Protein AF-A0A8B8ZLP4-F1 (afdb_monomer_lite)

Organism: Phoenix dactylifera (NCBI:txid42345)

Foldseek 3Di:
DVVVVVVVVCCCCCLPVVVVVVVVVVVPVPDDDPVVVVVVVVPDFDWDDADDDVNHGKTKGWDADPPPRDIWIWIQDPVVSDIDTPDDDDDDDDPVVVVVVVVVVVVVVQCVVCVPDVVSVVVVVVVVVVVVVVVVVVVVVVVVPPD

Secondary structure (DSSP, 8-state):
-HHHHHHHHHHHIIIIIHHHHHHHHHHTTS---HHHHHHHTTT-------EEETTEEEPEEEEE-TTT-PEEEEEEETTTTEEEEEES--PPP-HHHHHHHHHHHHHHHHHHHHSS-HHHHHHHHHHHHHHHHHHHHHHHHHHHH--

InterPro domains:
  IPR007590 Saf4/Yju2 protein [PF04502] (51-146)
  IPR007590 Saf4/Yju2 protein [PTHR12111] (51-146)

pLDDT: mean 72.69, std 17.46, range [30.84, 96.38]

Radius of gyration: 24.24 Å; chains: 1; bounding box: 51×46×61 Å

Structure (mmCIF, N/CA/C/O backbone):
data_AF-A0A8B8ZLP4-F1
#
_entry.id   AF-A0A8B8ZLP4-F1
#
loop_
_atom_site.group_PDB
_atom_site.id
_atom_site.type_symbol
_atom_site.label_atom_id
_atom_site.label_alt_id
_atom_site.label_comp_id
_atom_site.label_asym_id
_atom_site.label_entity_id
_atom_site.label_seq_id
_atom_site.pdbx_PDB_ins_code
_atom_site.Cartn_x
_atom_site.Cartn_y
_atom_site.Cartn_z
_atom_site.occupancy
_atom_site.B_iso_or_equiv
_atom_site.auth_seq_id
_atom_site.auth_comp_id
_atom_site.auth_asym_id
_atom_site.auth_atom_id
_atom_site.pdbx_PDB_model_num
ATOM 1 N N . MET A 1 1 ? 17.750 -6.360 27.220 1.00 55.88 1 MET A N 1
ATOM 2 C CA . MET A 1 1 ? 16.412 -6.981 27.047 1.00 55.88 1 MET A CA 1
ATOM 3 C C . MET A 1 1 ? 15.282 -5.961 26.880 1.00 55.88 1 MET A C 1
ATOM 5 O O . MET A 1 1 ? 14.452 -6.179 26.011 1.00 55.88 1 MET A O 1
ATOM 9 N N . MET A 1 2 ? 15.265 -4.834 27.609 1.00 57.81 2 MET A N 1
ATOM 10 C CA . MET A 1 2 ? 14.195 -3.816 27.502 1.00 57.81 2 MET A CA 1
ATOM 11 C C . MET A 1 2 ? 14.083 -3.135 26.124 1.00 57.81 2 MET A C 1
ATOM 13 O O . MET A 1 2 ? 12.978 -2.842 25.679 1.00 57.81 2 MET A O 1
ATOM 17 N N . ALA A 1 3 ? 15.198 -2.945 25.409 1.00 55.28 3 ALA A N 1
ATOM 18 C CA . ALA A 1 3 ? 15.203 -2.277 24.102 1.00 55.28 3 ALA A CA 1
ATOM 19 C C . ALA A 1 3 ? 14.379 -3.019 23.030 1.00 55.28 3 ALA A C 1
ATOM 21 O O . ALA A 1 3 ? 13.644 -2.384 22.283 1.00 55.28 3 ALA A O 1
ATOM 22 N N . ASN A 1 4 ? 14.421 -4.358 23.010 1.00 60.69 4 ASN A N 1
ATOM 23 C CA . ASN A 1 4 ? 13.684 -5.174 22.033 1.00 60.69 4 ASN A CA 1
ATOM 24 C C . ASN A 1 4 ? 12.173 -5.216 22.309 1.00 60.69 4 ASN A C 1
ATOM 26 O O . ASN A 1 4 ? 11.376 -5.405 21.393 1.00 60.69 4 ASN A O 1
ATOM 30 N N . PHE A 1 5 ? 11.765 -5.055 23.570 1.00 68.12 5 PHE A N 1
ATOM 31 C CA . PHE A 1 5 ? 10.351 -4.995 23.938 1.00 68.12 5 PHE A CA 1
ATOM 32 C C . PHE A 1 5 ? 9.744 -3.651 23.537 1.00 68.12 5 PHE A C 1
ATOM 34 O O . PHE A 1 5 ? 8.645 -3.606 22.987 1.00 68.12 5 PHE A O 1
ATOM 41 N N . VAL A 1 6 ? 10.497 -2.566 23.736 1.00 74.00 6 VAL A N 1
ATOM 42 C CA . VAL A 1 6 ? 10.086 -1.216 23.341 1.00 74.00 6 VAL A CA 1
ATOM 43 C C . VAL A 1 6 ? 10.015 -1.093 21.818 1.00 74.00 6 VAL A C 1
ATOM 45 O O . VAL A 1 6 ? 9.021 -0.586 21.311 1.00 74.00 6 VAL A O 1
ATOM 48 N N . THR A 1 7 ? 10.983 -1.627 21.065 1.00 67.00 7 THR A N 1
ATOM 49 C CA . THR A 1 7 ? 10.942 -1.578 19.591 1.00 67.00 7 THR A CA 1
ATOM 50 C C . THR A 1 7 ? 9.833 -2.442 18.992 1.00 67.00 7 THR A C 1
ATOM 52 O O . THR A 1 7 ? 9.176 -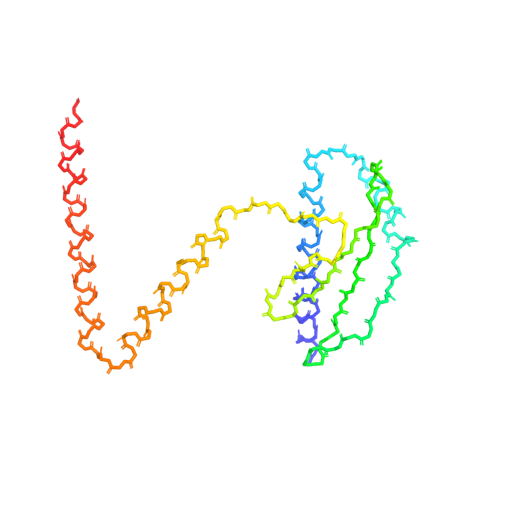1.995 18.058 1.00 67.00 7 THR A O 1
ATOM 55 N N . ARG A 1 8 ? 9.545 -3.632 19.542 1.00 61.56 8 ARG A N 1
ATOM 56 C CA . ARG A 1 8 ? 8.396 -4.453 19.100 1.00 61.56 8 ARG A CA 1
ATOM 57 C C . ARG A 1 8 ? 7.054 -3.823 19.468 1.00 61.56 8 ARG A C 1
ATOM 59 O O . ARG A 1 8 ? 6.130 -3.879 18.666 1.00 61.56 8 ARG A O 1
ATOM 66 N N . SER A 1 9 ? 6.955 -3.190 20.637 1.00 68.62 9 SER A N 1
ATOM 67 C CA . SER A 1 9 ? 5.743 -2.468 21.047 1.00 68.62 9 SER A CA 1
ATOM 68 C C . SER A 1 9 ? 5.508 -1.240 20.170 1.00 68.62 9 SER A C 1
ATOM 70 O O . SER A 1 9 ? 4.394 -1.026 19.708 1.00 68.62 9 SER A O 1
ATOM 72 N N . LEU A 1 10 ? 6.559 -0.474 19.868 1.00 68.62 10 LEU A N 1
ATOM 73 C CA . LEU A 1 10 ? 6.478 0.664 18.953 1.00 68.62 10 LEU A CA 1
ATOM 74 C C . LEU A 1 10 ? 6.176 0.223 17.519 1.00 68.62 10 LEU A C 1
ATOM 76 O O . LEU A 1 10 ? 5.379 0.877 16.868 1.00 68.62 10 LEU A O 1
ATOM 80 N N . ALA A 1 11 ? 6.725 -0.895 17.037 1.00 65.56 11 ALA A N 1
ATOM 81 C CA . ALA A 1 11 ? 6.386 -1.435 15.719 1.00 65.56 11 ALA A CA 1
ATOM 82 C C . ALA A 1 11 ? 4.936 -1.941 15.645 1.00 65.56 11 ALA A C 1
ATOM 84 O O . ALA A 1 11 ? 4.296 -1.801 14.611 1.00 65.56 11 ALA A O 1
ATOM 85 N N . LEU A 1 12 ? 4.385 -2.484 16.736 1.00 62.62 12 LEU A N 1
ATOM 86 C CA . LEU A 1 12 ? 2.974 -2.868 16.799 1.00 62.62 12 LEU A CA 1
ATOM 87 C C . LEU A 1 12 ? 2.056 -1.640 16.861 1.00 62.62 12 LEU A C 1
ATOM 89 O O . LEU A 1 12 ? 1.070 -1.573 16.138 1.00 62.62 12 LEU A O 1
ATOM 93 N N . VAL A 1 13 ? 2.387 -0.639 17.677 1.00 65.69 13 VAL A N 1
ATOM 94 C CA . VAL A 1 13 ? 1.575 0.580 17.805 1.00 65.69 13 VAL A CA 1
ATOM 95 C C . VAL A 1 13 ? 1.683 1.437 16.545 1.00 65.69 13 VAL A C 1
ATOM 97 O O . VAL A 1 13 ? 0.671 1.778 15.952 1.00 65.69 13 VAL A O 1
ATOM 100 N N . LEU A 1 14 ? 2.887 1.743 16.073 1.00 62.12 14 LEU A N 1
ATOM 101 C CA . LEU A 1 14 ? 3.077 2.548 14.866 1.00 62.12 14 LEU A CA 1
ATOM 102 C C . LEU A 1 14 ? 2.747 1.760 13.592 1.00 62.12 14 LEU A C 1
ATOM 104 O O . LEU A 1 14 ? 2.283 2.355 12.636 1.00 62.12 14 LEU A O 1
ATOM 108 N N . GLY A 1 15 ? 2.925 0.439 13.564 1.00 62.25 15 GLY A N 1
ATOM 109 C CA . GLY A 1 15 ? 2.619 -0.381 12.387 1.00 62.25 15 GLY A CA 1
ATOM 110 C C . GLY A 1 15 ? 1.150 -0.783 12.257 1.00 62.25 15 GLY A C 1
ATOM 111 O O . GLY A 1 15 ? 0.693 -0.961 11.138 1.00 62.25 15 GLY A O 1
ATOM 112 N N . TYR A 1 16 ? 0.394 -0.902 13.358 1.00 53.53 16 TYR A N 1
ATOM 113 C CA . TYR A 1 16 ? -1.026 -1.294 13.312 1.00 53.53 16 TYR A CA 1
ATOM 114 C C . TYR A 1 16 ? -1.991 -0.174 13.708 1.00 53.53 16 TYR A C 1
ATOM 116 O O . TYR A 1 16 ? -3.092 -0.118 13.162 1.00 53.53 16 TYR A O 1
ATOM 124 N N . ALA A 1 17 ? -1.603 0.742 14.605 1.00 60.66 17 ALA A N 1
ATOM 125 C CA . ALA A 1 17 ? -2.456 1.878 14.966 1.00 60.66 17 ALA A CA 1
ATOM 126 C C . ALA A 1 17 ? -2.353 3.033 13.956 1.00 60.66 17 ALA A C 1
ATOM 128 O O . ALA A 1 17 ? -3.336 3.745 13.763 1.00 60.66 17 ALA A O 1
ATOM 129 N N . TYR A 1 18 ? -1.214 3.206 13.272 1.00 55.91 18 TYR A N 1
ATOM 130 C CA . TYR A 1 18 ? -1.072 4.249 12.247 1.00 55.91 18 TYR A CA 1
ATOM 131 C C . TYR A 1 18 ? -1.914 3.973 10.987 1.00 55.91 18 TYR A C 1
ATOM 133 O O . TYR A 1 18 ? -2.619 4.883 10.562 1.00 55.91 18 TYR A O 1
ATOM 141 N N . PRO A 1 19 ? -2.002 2.737 10.454 1.00 56.56 19 PRO A N 1
ATOM 142 C CA . PRO A 1 19 ? -2.921 2.442 9.349 1.00 56.56 19 PRO A CA 1
ATOM 143 C C . PRO A 1 19 ? -4.399 2.541 9.745 1.00 56.56 19 PRO A C 1
ATOM 145 O O . PRO A 1 19 ? -5.236 2.916 8.928 1.00 56.56 19 PRO A O 1
ATOM 148 N N . ALA A 1 20 ? -4.738 2.260 11.011 1.00 54.97 20 ALA A N 1
ATOM 149 C CA . ALA A 1 20 ? -6.081 2.506 11.539 1.00 54.97 20 ALA A CA 1
ATOM 150 C C . ALA A 1 20 ? -6.401 4.014 11.602 1.00 54.97 20 ALA A C 1
ATOM 152 O O . ALA A 1 20 ? -7.531 4.417 11.322 1.00 54.97 20 ALA A O 1
ATOM 153 N N . TYR A 1 21 ? -5.402 4.852 11.904 1.00 58.34 21 TYR A N 1
ATOM 154 C CA . TYR A 1 21 ? -5.502 6.312 11.834 1.00 58.34 21 TYR A CA 1
ATOM 155 C C . TYR A 1 21 ? -5.575 6.832 10.388 1.00 58.34 21 TYR A C 1
ATOM 157 O O . TYR A 1 21 ? -6.343 7.746 10.108 1.00 58.34 21 TYR A O 1
ATOM 165 N N . GLU A 1 22 ? -4.860 6.235 9.435 1.00 53.09 22 GLU A N 1
ATOM 166 C CA . GLU A 1 22 ? -4.997 6.585 8.014 1.00 53.09 22 GLU A CA 1
ATOM 167 C C . GLU A 1 22 ? -6.356 6.161 7.443 1.00 53.09 22 GLU A C 1
ATOM 169 O O . GLU A 1 22 ? -6.987 6.939 6.728 1.00 53.09 22 GLU A O 1
ATOM 174 N N . CYS A 1 23 ? -6.882 4.998 7.841 1.00 49.59 23 CYS A N 1
ATOM 175 C CA . CYS A 1 23 ? -8.258 4.601 7.529 1.00 49.59 23 CYS A CA 1
ATOM 176 C C . CYS A 1 23 ? -9.269 5.611 8.096 1.00 49.59 23 CYS A C 1
ATOM 178 O O . CYS A 1 23 ? -10.214 5.989 7.408 1.00 49.59 23 CYS A O 1
ATOM 180 N N . PHE A 1 24 ? -9.040 6.125 9.307 1.00 51.06 24 PHE A N 1
ATOM 181 C CA . PHE A 1 24 ? -9.831 7.216 9.881 1.00 51.06 24 PHE A CA 1
ATOM 182 C C . PHE A 1 24 ? -9.703 8.521 9.070 1.00 51.06 24 PHE A C 1
ATOM 184 O O . PHE A 1 24 ? -10.706 9.167 8.775 1.00 51.06 24 PHE A O 1
ATOM 191 N N . LYS A 1 25 ? -8.497 8.863 8.608 1.00 39.88 25 LYS A N 1
ATOM 192 C CA . LYS A 1 25 ? -8.214 10.057 7.794 1.00 39.88 25 LYS A CA 1
ATOM 193 C C . LYS A 1 25 ? -8.830 10.004 6.389 1.00 39.88 25 LYS A C 1
ATOM 195 O O . LYS A 1 25 ? -9.231 11.030 5.848 1.00 39.88 25 LYS A O 1
ATOM 200 N N . THR A 1 26 ? -8.973 8.817 5.794 1.00 42.97 26 THR A N 1
ATOM 201 C CA . THR A 1 26 ? -9.723 8.653 4.529 1.00 42.97 26 THR A CA 1
ATOM 202 C C . THR A 1 26 ? -11.233 8.862 4.702 1.00 42.97 26 THR A C 1
ATOM 204 O O . THR A 1 26 ? -11.899 9.310 3.771 1.00 42.97 26 THR A O 1
ATOM 207 N N . VAL A 1 27 ? -11.767 8.634 5.910 1.00 45.84 27 VAL A N 1
ATOM 208 C CA . VAL A 1 27 ? -13.148 8.982 6.291 1.00 45.84 27 VAL A CA 1
ATOM 209 C C . VAL A 1 27 ? -13.291 10.493 6.561 1.00 45.84 27 VAL A C 1
ATOM 211 O O . VAL A 1 27 ? -14.346 11.058 6.278 1.00 45.84 27 VAL A O 1
ATOM 214 N N . GLU A 1 28 ? -12.224 11.178 6.999 1.00 42.28 28 GLU A N 1
ATOM 215 C CA . GLU A 1 28 ? -12.181 12.640 7.229 1.00 42.28 28 GLU A CA 1
ATOM 216 C C . GLU A 1 28 ? -12.264 13.508 5.955 1.00 42.28 28 GLU A C 1
ATOM 218 O O . GLU A 1 28 ? -12.468 14.720 6.065 1.00 42.28 28 GLU A O 1
ATOM 223 N N . LEU A 1 29 ? -12.179 12.938 4.741 1.00 49.25 29 LEU A N 1
ATOM 224 C CA . LEU A 1 29 ? -12.451 13.689 3.500 1.00 49.25 29 LEU A CA 1
ATOM 225 C C . LEU A 1 29 ? -13.903 14.205 3.417 1.00 49.25 29 LEU A C 1
ATOM 227 O O . LEU A 1 29 ? -14.190 15.097 2.621 1.00 49.25 29 LEU A O 1
ATOM 231 N N . ASN A 1 30 ? -14.796 13.734 4.294 1.00 49.25 30 ASN A N 1
ATOM 232 C CA . ASN A 1 30 ? -16.008 14.448 4.686 1.00 49.25 30 ASN A CA 1
ATOM 233 C C . ASN A 1 30 ? -15.947 14.737 6.192 1.00 49.25 30 ASN A C 1
ATOM 235 O O . ASN A 1 30 ? -16.008 13.820 7.001 1.00 49.25 30 ASN A O 1
ATOM 239 N N . LYS A 1 31 ? -15.826 16.014 6.566 1.00 42.00 31 LYS A N 1
ATOM 240 C CA . LYS A 1 31 ? -15.683 16.483 7.956 1.00 42.00 31 LYS A CA 1
ATOM 241 C C . LYS A 1 31 ? -16.911 16.143 8.822 1.00 42.00 31 LYS A C 1
ATOM 243 O O . LYS A 1 31 ? -18.007 16.608 8.505 1.00 42.00 31 LYS A O 1
ATOM 248 N N . PRO A 1 32 ? -16.725 15.476 9.975 1.00 37.84 32 PRO A N 1
ATOM 249 C CA . PRO A 1 32 ? -17.396 15.917 11.201 1.00 37.84 32 PRO A CA 1
ATOM 250 C C . PRO A 1 32 ? -16.399 16.144 12.357 1.00 37.84 32 PRO A C 1
ATOM 252 O O . PRO A 1 32 ? -15.298 15.603 12.372 1.00 37.84 32 PRO A O 1
ATOM 255 N N . GLU A 1 33 ? -16.771 17.002 13.307 1.00 39.72 33 GLU A N 1
ATOM 256 C CA . GLU A 1 33 ? -15.909 17.547 14.368 1.00 39.72 33 GLU A CA 1
ATOM 257 C C . GLU A 1 33 ? -15.215 16.485 15.254 1.00 39.72 33 GLU A C 1
ATOM 259 O O . GLU A 1 33 ? -15.840 15.592 15.830 1.00 39.72 33 GLU A O 1
ATOM 264 N N . ILE A 1 34 ? -13.894 16.649 15.401 1.00 49.00 34 ILE A N 1
ATOM 265 C CA . ILE A 1 34 ? -12.909 15.711 15.979 1.00 49.00 34 ILE A CA 1
ATOM 266 C C . ILE A 1 34 ? -13.128 15.429 17.483 1.00 49.00 34 ILE A C 1
ATOM 268 O O . ILE A 1 34 ? -12.682 14.401 18.000 1.00 49.00 34 ILE A O 1
ATOM 272 N N . GLU A 1 35 ? -13.850 16.291 18.203 1.00 40.84 35 GLU A N 1
ATOM 273 C CA . GLU A 1 35 ? -14.045 16.133 19.651 1.00 40.84 35 GLU A CA 1
ATOM 274 C C . GLU A 1 35 ? -15.079 15.058 20.027 1.00 40.84 35 GLU A C 1
ATOM 276 O O . GLU A 1 35 ? -14.915 14.390 21.050 1.00 40.84 35 GLU A O 1
ATOM 281 N N . GLN A 1 36 ? -16.088 14.791 19.186 1.00 34.38 36 GLN A N 1
ATOM 282 C CA . GLN A 1 36 ? -17.076 13.738 19.475 1.00 34.38 36 GLN A CA 1
ATOM 283 C C . GLN A 1 36 ? -16.559 12.323 19.167 1.00 34.38 36 GLN A C 1
ATOM 285 O O . GLN A 1 36 ? -16.961 11.358 19.820 1.00 34.38 36 GLN A O 1
ATOM 290 N N . LEU A 1 37 ? -15.602 12.186 18.243 1.00 46.16 37 LEU A N 1
ATOM 291 C CA . LEU A 1 37 ? -15.007 10.896 17.866 1.00 46.16 37 LEU A CA 1
ATOM 292 C C . LEU A 1 37 ? -14.117 10.304 18.974 1.00 46.16 37 LEU A C 1
ATOM 294 O O . LEU A 1 37 ? -14.070 9.083 19.139 1.00 46.16 37 LEU A O 1
ATOM 298 N N . ARG A 1 38 ? -13.496 11.148 19.814 1.00 42.00 38 ARG A N 1
ATOM 299 C CA . ARG A 1 38 ? -12.756 10.696 21.010 1.00 42.00 38 ARG A CA 1
ATOM 300 C C . ARG A 1 38 ? -13.668 10.086 22.078 1.00 42.00 38 ARG A C 1
ATOM 302 O O . ARG A 1 38 ? -13.244 9.156 22.755 1.00 42.00 38 ARG A O 1
ATOM 309 N N . PHE A 1 39 ? -14.913 10.553 22.195 1.00 30.84 39 PHE A N 1
ATOM 310 C CA . PHE A 1 39 ? -15.887 10.014 23.153 1.00 30.84 39 PHE A CA 1
ATOM 311 C C . PHE A 1 39 ? -16.457 8.652 22.720 1.00 30.84 39 PHE A C 1
ATOM 313 O O . PHE A 1 39 ? -16.743 7.804 23.564 1.00 30.84 39 PHE A O 1
ATOM 320 N N . TRP A 1 40 ? -16.576 8.408 21.411 1.00 46.28 40 TRP A N 1
ATOM 321 C CA . TRP A 1 40 ? -17.151 7.172 20.862 1.00 46.28 40 TRP A CA 1
ATOM 322 C C . TRP A 1 40 ? -16.154 6.004 20.819 1.00 46.28 40 TRP A C 1
ATOM 324 O O . TRP A 1 40 ? -16.543 4.865 21.078 1.00 46.28 40 TRP A O 1
ATOM 334 N N . CYS A 1 41 ? -14.859 6.276 20.609 1.00 45.16 41 CYS A N 1
ATOM 335 C CA . CYS A 1 41 ? -13.800 5.263 20.746 1.00 45.16 41 CYS A CA 1
ATOM 336 C C . CYS A 1 41 ? -13.649 4.723 22.179 1.00 45.16 41 CYS A C 1
ATOM 338 O O . CYS A 1 41 ? -13.038 3.674 22.372 1.00 45.16 41 CYS A O 1
ATOM 340 N N . GLN A 1 42 ? -14.204 5.407 23.183 1.00 34.78 42 GLN A N 1
ATOM 341 C CA . GLN A 1 42 ? -14.091 5.008 24.584 1.00 34.78 42 GLN A CA 1
ATOM 342 C C . GLN A 1 42 ? -15.178 4.010 25.027 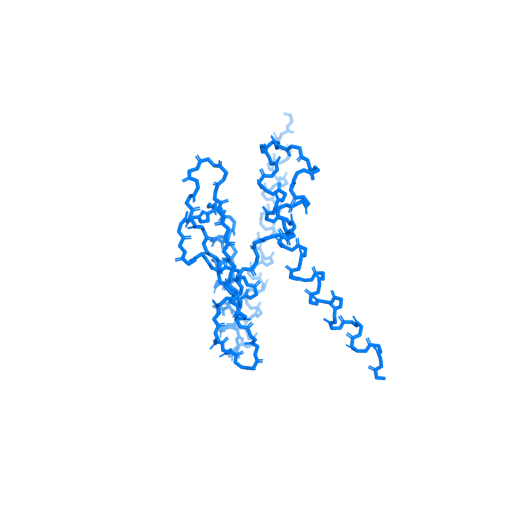1.00 34.78 42 GLN A C 1
ATOM 344 O O . GLN A 1 42 ? -15.008 3.377 26.065 1.00 34.78 42 GLN A O 1
ATOM 349 N N . TYR A 1 43 ? -16.264 3.825 24.256 1.00 41.19 43 TYR A N 1
ATOM 350 C CA . TYR A 1 43 ? -17.454 3.095 24.731 1.00 41.19 43 TYR A CA 1
ATOM 351 C C . TYR A 1 43 ? -17.996 1.962 23.853 1.00 41.19 43 TYR A C 1
ATOM 353 O O . TYR A 1 43 ? -19.034 1.394 24.189 1.00 41.19 43 TYR A O 1
ATOM 361 N N . TRP A 1 44 ? -17.323 1.555 22.776 1.00 53.78 44 TRP A N 1
ATOM 362 C CA . TRP A 1 44 ? -17.834 0.430 21.982 1.00 53.78 44 TRP A CA 1
ATOM 363 C C . TRP A 1 44 ? -16.738 -0.419 21.346 1.00 53.78 44 TRP A C 1
ATOM 365 O O . TRP A 1 44 ? -16.637 -0.521 20.128 1.00 53.78 44 TRP A O 1
ATOM 375 N N . TYR A 1 45 ? -15.931 -1.076 22.178 1.00 47.03 45 TYR A N 1
ATOM 376 C CA . TYR A 1 45 ? -15.064 -2.152 21.707 1.00 47.03 45 TYR A CA 1
ATOM 377 C C . TYR A 1 45 ? -15.512 -3.489 22.297 1.00 47.03 45 TYR A C 1
ATOM 379 O O . TYR A 1 45 ? -15.075 -3.905 23.366 1.00 47.03 45 TYR A O 1
ATOM 387 N N . VAL A 1 46 ? -16.425 -4.164 21.593 1.00 49.91 46 VAL A N 1
ATOM 388 C CA . VAL A 1 46 ? -16.709 -5.581 21.844 1.00 49.91 46 VAL A CA 1
ATOM 389 C C . VAL A 1 46 ? -15.692 -6.391 21.044 1.00 49.91 46 VAL A C 1
ATOM 391 O O . VAL A 1 46 ? -15.859 -6.621 19.849 1.00 49.91 46 VAL A O 1
ATOM 394 N N . LEU A 1 47 ? -14.613 -6.804 21.711 1.00 52.88 47 LEU A N 1
ATOM 395 C CA . LEU A 1 47 ? -13.698 -7.830 21.216 1.00 52.88 47 LEU A CA 1
ATOM 396 C C . LEU A 1 47 ? -14.375 -9.193 21.314 1.00 52.88 47 LEU A C 1
ATOM 398 O O . LEU A 1 47 ? -14.518 -9.743 22.403 1.00 52.88 47 LEU A O 1
ATOM 402 N N . ALA A 1 48 ? -14.728 -9.775 20.175 1.00 53.97 48 ALA A N 1
ATOM 403 C CA . ALA A 1 48 ? -15.045 -11.193 20.102 1.00 53.97 48 ALA A CA 1
ATOM 404 C C . ALA A 1 48 ? -14.474 -11.779 18.807 1.00 53.97 48 ALA A C 1
ATOM 406 O O . ALA A 1 48 ? -15.017 -11.522 17.735 1.00 53.97 48 ALA A O 1
ATOM 407 N N . THR A 1 49 ? -13.356 -12.516 18.909 1.00 52.53 49 THR A N 1
ATOM 408 C CA . THR A 1 49 ? -13.266 -13.964 18.601 1.00 52.53 49 THR A CA 1
ATOM 409 C C . THR A 1 49 ? -11.838 -14.514 18.750 1.00 52.53 49 THR A C 1
ATOM 411 O O . THR A 1 49 ? -10.859 -13.814 18.523 1.00 52.53 49 THR A O 1
ATOM 414 N N . CYS A 1 50 ? -11.762 -15.794 19.123 1.00 44.19 50 CYS A N 1
ATOM 415 C CA . CYS A 1 50 ? -10.596 -16.578 19.531 1.00 44.19 50 CYS A CA 1
ATOM 416 C C . CYS A 1 50 ? -9.986 -17.353 18.340 1.00 44.19 50 CYS A C 1
ATOM 418 O O . CYS A 1 50 ? -10.116 -18.573 18.265 1.00 44.19 50 CYS A O 1
ATOM 420 N N . GLN A 1 51 ? -9.386 -16.659 17.366 1.00 57.44 51 GLN A N 1
ATOM 421 C CA . GLN A 1 51 ? -8.698 -17.308 16.241 1.00 57.44 51 GLN A CA 1
ATOM 422 C C . GLN A 1 51 ? -7.219 -16.919 16.258 1.00 57.44 51 GLN A C 1
ATOM 424 O O . GLN A 1 51 ? -6.876 -15.742 16.164 1.00 57.44 51 GLN A O 1
ATOM 429 N N . THR A 1 52 ? -6.341 -17.912 16.377 1.00 62.38 52 THR A N 1
ATOM 430 C CA . THR A 1 52 ? -4.891 -17.720 16.328 1.00 62.38 52 THR A CA 1
ATOM 431 C C . THR A 1 52 ? -4.341 -18.221 15.001 1.00 62.38 52 THR A C 1
ATOM 433 O O . THR A 1 52 ? -4.674 -19.312 14.541 1.00 62.38 52 THR A O 1
ATOM 436 N N . TYR A 1 53 ? -3.474 -17.427 14.380 1.00 61.53 53 TYR A N 1
ATOM 437 C CA . TYR A 1 53 ? -2.689 -17.838 13.221 1.00 61.53 53 TYR A CA 1
ATOM 438 C C . TYR A 1 53 ? -1.209 -17.790 13.598 1.00 61.53 53 TYR A C 1
ATOM 440 O O . TYR A 1 53 ? -0.705 -16.728 13.955 1.00 61.53 53 TYR A O 1
ATOM 448 N N . LEU A 1 54 ? -0.520 -18.940 13.594 1.00 68.69 54 LEU A N 1
ATOM 449 C CA . LEU A 1 54 ? 0.894 -19.068 14.007 1.00 68.69 54 LEU A CA 1
ATOM 450 C C . LEU A 1 54 ? 1.209 -18.451 15.396 1.00 68.69 54 LEU A C 1
ATOM 452 O O . LEU A 1 54 ? 2.325 -18.007 15.649 1.00 68.69 54 LEU A O 1
ATOM 456 N N . GLY A 1 55 ? 0.225 -18.406 16.305 1.00 65.19 55 GLY A N 1
ATOM 457 C CA . GLY A 1 55 ? 0.356 -17.794 17.638 1.00 65.19 55 GLY A CA 1
ATOM 458 C C . GLY A 1 55 ? 0.067 -16.286 17.703 1.00 65.19 55 GLY A C 1
ATOM 459 O O . GLY A 1 55 ? 0.094 -15.712 18.789 1.00 65.19 55 GLY A O 1
ATOM 460 N N . ILE A 1 56 ? -0.258 -15.649 16.576 1.00 72.25 56 ILE A N 1
ATOM 461 C CA . ILE A 1 56 ? -0.724 -14.259 16.500 1.00 72.25 56 ILE A CA 1
ATOM 462 C C . ILE A 1 56 ? -2.252 -14.251 16.617 1.00 72.25 56 ILE A C 1
ATOM 464 O O . ILE A 1 56 ? -2.935 -15.035 15.956 1.00 72.25 56 ILE A O 1
ATOM 468 N N . GLN A 1 57 ? -2.787 -13.386 17.478 1.00 68.94 57 GLN A N 1
ATOM 469 C CA . GLN A 1 57 ? -4.229 -13.225 17.673 1.00 68.94 57 GLN A CA 1
ATOM 470 C C . GLN A 1 57 ? -4.838 -12.455 16.498 1.00 68.94 57 GLN A C 1
ATOM 472 O O . GLN A 1 57 ? -4.329 -11.399 16.124 1.00 68.94 57 GLN A O 1
ATOM 477 N N . ILE A 1 58 ? -5.927 -12.974 15.933 1.00 76.12 58 ILE A N 1
ATOM 478 C CA . ILE A 1 58 ? -6.712 -12.279 14.912 1.00 76.12 58 ILE A CA 1
ATOM 479 C C . ILE A 1 58 ? -7.806 -11.479 15.607 1.00 76.12 58 ILE A C 1
ATOM 481 O O . ILE A 1 58 ? -8.638 -12.029 16.329 1.00 76.12 58 ILE A O 1
ATOM 485 N N . PHE A 1 59 ? -7.833 -10.177 15.349 1.00 74.50 59 PHE A N 1
ATOM 486 C CA . PHE A 1 59 ? -8.825 -9.276 15.909 1.00 74.50 59 PHE A CA 1
ATOM 487 C C . PHE A 1 59 ? -9.952 -9.023 14.911 1.00 74.50 59 PHE A C 1
ATOM 489 O O . PHE A 1 59 ? -9.729 -8.839 13.711 1.00 74.50 59 PHE A O 1
ATOM 496 N N . ARG A 1 60 ? -11.179 -9.014 15.437 1.00 75.62 60 ARG A N 1
ATOM 497 C CA . ARG A 1 60 ? -12.395 -8.642 14.715 1.00 75.62 60 ARG A CA 1
ATOM 498 C C . ARG A 1 60 ? -12.899 -7.330 15.299 1.00 75.62 60 ARG A C 1
ATOM 500 O O . ARG A 1 60 ? -13.280 -7.291 16.467 1.00 75.62 60 ARG A O 1
ATOM 507 N N . PHE A 1 61 ? -12.866 -6.275 14.498 1.00 76.25 61 PHE A N 1
ATOM 508 C CA . PHE A 1 61 ? -13.307 -4.941 14.893 1.00 76.25 61 PHE A CA 1
ATOM 509 C C . PHE A 1 61 ? -14.733 -4.725 14.402 1.00 76.25 61 PHE A C 1
ATOM 511 O O . PHE A 1 61 ? -15.020 -5.030 13.245 1.00 76.25 61 PHE A O 1
ATOM 518 N N . TYR A 1 62 ? -15.601 -4.187 15.257 1.00 75.44 62 TYR A N 1
ATOM 519 C CA . TYR A 1 62 ? -16.979 -3.838 14.916 1.00 75.44 62 TYR A CA 1
ATOM 520 C C . TYR A 1 62 ? -17.153 -2.321 14.987 1.00 75.44 62 TYR A C 1
ATOM 522 O O . TYR A 1 62 ? -16.857 -1.708 16.010 1.00 75.44 62 TYR A O 1
ATOM 530 N N . PHE A 1 63 ? -17.658 -1.731 13.910 1.00 77.00 63 PHE A N 1
ATOM 531 C CA . PHE A 1 63 ? -17.961 -0.308 13.793 1.00 77.00 63 PHE A CA 1
ATOM 532 C C . PHE A 1 63 ? -19.410 -0.123 13.352 1.00 77.00 63 PHE A C 1
ATOM 534 O O . PHE A 1 63 ? -19.957 -0.958 12.638 1.00 77.00 63 PHE A O 1
ATOM 541 N N . LYS A 1 64 ? -20.036 0.988 13.743 1.00 76.06 64 LYS A N 1
ATOM 542 C CA . LYS A 1 64 ? -21.364 1.371 13.246 1.00 76.06 64 LYS A CA 1
ATOM 543 C C . LYS A 1 64 ? -21.228 2.518 12.254 1.00 76.06 64 LYS A C 1
ATOM 545 O O . LYS A 1 64 ? -20.522 3.487 12.527 1.00 76.06 64 LYS A O 1
ATOM 550 N N . CYS A 1 65 ? -21.910 2.427 11.115 1.00 76.31 65 CYS A N 1
ATOM 551 C CA . CYS A 1 65 ? -21.970 3.531 10.160 1.00 76.31 65 CYS A CA 1
ATOM 552 C C . CYS A 1 65 ? -22.780 4.702 10.741 1.00 76.31 65 CYS A C 1
ATOM 554 O O . CYS A 1 65 ? -23.880 4.507 11.255 1.00 76.31 65 CYS A O 1
ATOM 556 N N . THR A 1 66 ? -22.284 5.930 10.597 1.00 74.12 66 THR A N 1
ATOM 557 C CA . THR A 1 66 ? -22.961 7.147 11.081 1.00 74.12 66 THR A CA 1
ATOM 558 C C . THR A 1 66 ? -24.275 7.443 10.355 1.00 74.12 66 THR A C 1
ATOM 560 O O . THR A 1 66 ? -25.147 8.096 10.919 1.00 74.12 66 THR A O 1
ATOM 563 N N . ARG A 1 67 ? -24.444 6.958 9.116 1.00 76.12 67 ARG A N 1
ATOM 564 C CA . ARG A 1 67 ? -25.620 7.251 8.281 1.00 76.12 67 ARG A CA 1
ATOM 565 C C . ARG A 1 67 ? -26.731 6.211 8.389 1.00 76.12 67 ARG A C 1
ATOM 567 O O . ARG A 1 67 ? -27.899 6.580 8.418 1.00 76.12 67 ARG A O 1
ATOM 574 N N . CYS A 1 68 ? -26.384 4.927 8.391 1.00 78.94 68 CYS A N 1
ATOM 575 C CA . CYS A 1 68 ? -27.356 3.830 8.335 1.00 78.94 68 CYS A CA 1
ATOM 576 C C . CYS A 1 68 ? -27.350 2.927 9.572 1.00 78.94 68 CYS A C 1
ATOM 578 O O . CYS A 1 68 ? -28.031 1.908 9.544 1.00 78.94 68 CYS A O 1
ATOM 580 N N . SER A 1 69 ? -26.548 3.256 10.600 1.00 77.06 69 SER A N 1
ATOM 581 C CA . SER A 1 69 ? -26.338 2.473 11.834 1.00 77.06 69 SER A CA 1
ATOM 582 C C . SER A 1 69 ? -25.990 0.990 11.634 1.00 77.06 69 SER A C 1
ATOM 584 O O . SER A 1 69 ? -25.922 0.239 12.607 1.00 77.06 69 SER A O 1
ATOM 586 N N . ALA A 1 70 ? -25.698 0.583 10.395 1.00 80.62 70 ALA A N 1
ATOM 587 C CA . ALA A 1 70 ? -25.310 -0.768 10.037 1.00 80.62 70 ALA A CA 1
ATOM 588 C C . ALA A 1 70 ? -23.937 -1.118 10.618 1.00 80.62 70 ALA A C 1
ATOM 590 O O . ALA A 1 70 ? -23.042 -0.268 10.702 1.00 80.62 70 ALA A O 1
ATOM 591 N N . GLU A 1 71 ? -23.786 -2.383 10.999 1.00 78.62 71 GLU A N 1
ATOM 592 C CA . GLU A 1 71 ? -22.554 -2.923 11.559 1.00 78.62 71 GLU A CA 1
ATOM 593 C C . GLU A 1 71 ? -21.570 -3.286 10.442 1.00 78.62 71 GLU A C 1
ATOM 595 O O . GLU A 1 71 ? -21.843 -4.122 9.577 1.00 78.62 71 GLU A O 1
ATOM 600 N N . ILE A 1 72 ? -20.403 -2.651 10.480 1.00 82.06 72 ILE A N 1
ATOM 601 C CA . ILE A 1 72 ? -19.260 -2.933 9.622 1.00 82.06 72 ILE A CA 1
ATOM 602 C C . ILE A 1 72 ? -18.247 -3.710 10.454 1.00 82.06 72 ILE A C 1
ATOM 604 O O . ILE A 1 72 ? -17.887 -3.282 11.552 1.00 82.06 72 ILE A O 1
ATOM 608 N N . ALA A 1 73 ? -17.781 -4.844 9.936 1.00 81.31 73 ALA A N 1
ATOM 609 C CA . ALA A 1 73 ? -16.791 -5.667 10.615 1.00 81.31 73 ALA A CA 1
ATOM 610 C C . ALA A 1 73 ? -15.529 -5.843 9.770 1.00 81.31 73 ALA A C 1
ATOM 612 O O . ALA A 1 73 ? -15.615 -6.197 8.593 1.00 81.31 73 ALA A O 1
ATOM 613 N N . PHE A 1 74 ? -14.363 -5.678 10.395 1.00 81.25 74 PHE A N 1
ATOM 614 C CA . PHE A 1 74 ? -13.053 -5.938 9.788 1.00 81.25 74 PHE A CA 1
ATOM 615 C C . PHE A 1 74 ? -12.310 -7.034 10.552 1.00 81.25 74 PHE A C 1
ATOM 617 O O . PHE A 1 74 ? -12.440 -7.149 11.772 1.00 81.25 74 PHE A O 1
ATOM 624 N N . LYS A 1 75 ? -11.530 -7.836 9.829 1.00 83.06 75 LYS A N 1
ATOM 625 C CA . LYS A 1 75 ? -10.598 -8.839 10.353 1.00 83.06 75 LYS A CA 1
ATOM 626 C C . LYS A 1 75 ? -9.171 -8.406 10.046 1.00 83.06 75 LYS A C 1
ATOM 628 O O . LYS A 1 75 ? -8.914 -7.882 8.970 1.00 83.06 75 LYS A O 1
ATOM 633 N N . THR A 1 76 ? -8.253 -8.647 10.972 1.00 80.69 76 THR A N 1
ATOM 634 C CA . THR A 1 76 ? -6.808 -8.567 10.703 1.00 80.69 76 THR A CA 1
ATOM 635 C C . THR A 1 76 ? -6.327 -9.834 10.007 1.00 80.69 76 THR A C 1
ATOM 637 O O . THR A 1 76 ? -6.597 -10.921 10.522 1.00 80.69 76 THR A O 1
ATOM 640 N N . ASP A 1 77 ? -5.532 -9.711 8.946 1.00 78.19 77 ASP A N 1
ATOM 641 C CA . ASP A 1 77 ? -4.902 -10.841 8.260 1.00 78.19 77 ASP A CA 1
ATOM 642 C C . ASP A 1 77 ? -3.375 -10.806 8.434 1.00 78.19 77 ASP A C 1
ATOM 644 O O . ASP A 1 77 ? -2.673 -10.082 7.722 1.00 78.19 77 ASP A O 1
ATOM 648 N N . PRO A 1 78 ? -2.816 -11.618 9.355 1.00 79.31 78 PRO A N 1
ATOM 649 C CA . PRO A 1 78 ? -1.384 -11.594 9.658 1.00 79.31 78 PRO A CA 1
ATOM 650 C C . PRO A 1 78 ? -0.481 -12.024 8.495 1.00 79.31 78 PRO A C 1
ATOM 652 O O . PRO A 1 78 ? 0.701 -11.704 8.499 1.00 79.31 78 PRO A O 1
ATOM 655 N N . GLN A 1 79 ? -1.011 -12.766 7.516 1.00 78.31 79 GLN A N 1
ATOM 656 C CA . GLN A 1 79 ? -0.244 -13.226 6.352 1.00 78.31 79 GLN A CA 1
ATOM 657 C C . GLN A 1 79 ? 0.126 -12.085 5.400 1.00 78.31 79 GLN A C 1
ATOM 659 O O . GLN A 1 79 ? 1.222 -12.093 4.851 1.00 78.31 79 GLN A O 1
ATOM 664 N N . ASN A 1 80 ? -0.788 -11.132 5.203 1.00 74.31 80 ASN A N 1
ATOM 665 C CA . ASN A 1 80 ? -0.637 -10.054 4.225 1.00 74.31 80 ASN A CA 1
ATOM 666 C C . ASN A 1 80 ? -0.427 -8.681 4.883 1.00 74.31 80 ASN A C 1
ATOM 668 O O . ASN A 1 80 ? -0.422 -7.666 4.195 1.00 74.31 80 ASN A O 1
ATOM 672 N N . SER A 1 81 ? -0.297 -8.630 6.218 1.00 75.19 81 SER A N 1
ATOM 673 C CA . SER A 1 81 ? -0.243 -7.379 7.000 1.00 75.19 81 SER A CA 1
ATOM 674 C C . SER A 1 81 ? -1.379 -6.391 6.679 1.00 75.19 81 SER A C 1
ATOM 676 O O . SER A 1 81 ? -1.234 -5.189 6.868 1.00 75.19 81 SER A O 1
ATOM 678 N N . ASP A 1 82 ? -2.515 -6.913 6.215 1.00 80.38 82 ASP A N 1
ATOM 679 C CA . ASP A 1 82 ? -3.661 -6.156 5.715 1.00 80.38 82 ASP A CA 1
ATOM 680 C C . ASP A 1 82 ? -4.908 -6.463 6.564 1.00 80.38 82 ASP A C 1
ATOM 682 O O . ASP A 1 82 ? -4.933 -7.399 7.370 1.00 80.38 82 ASP A O 1
ATOM 686 N N . TYR A 1 83 ? -5.963 -5.669 6.375 1.00 80.62 83 TYR A N 1
ATOM 687 C CA . TYR A 1 83 ? -7.287 -5.932 6.938 1.00 80.62 83 TYR A CA 1
ATOM 688 C C . TYR A 1 83 ? -8.257 -6.374 5.840 1.00 80.62 83 TYR A C 1
ATOM 690 O O . TYR A 1 83 ? -8.354 -5.734 4.788 1.00 80.62 83 TYR A O 1
ATOM 698 N N . VAL A 1 84 ? -9.036 -7.423 6.101 1.00 82.12 84 VAL A N 1
ATOM 699 C CA . VAL A 1 84 ? -10.128 -7.865 5.227 1.00 82.12 84 VAL A CA 1
ATOM 700 C C . VAL A 1 84 ? -11.477 -7.499 5.828 1.00 82.12 84 VAL A C 1
ATOM 702 O O . VAL A 1 84 ? -11.732 -7.626 7.029 1.00 82.12 84 VAL A O 1
ATOM 705 N N . VAL A 1 85 ? -12.380 -7.045 4.963 1.00 83.38 85 VAL A N 1
ATOM 706 C CA . VAL A 1 85 ? -13.757 -6.736 5.343 1.00 83.38 85 VAL A CA 1
ATOM 707 C C . VAL A 1 85 ? -14.528 -8.035 5.553 1.00 83.38 85 VAL A C 1
ATOM 709 O O . VAL A 1 85 ? -14.597 -8.878 4.664 1.00 83.38 85 VAL A O 1
ATOM 712 N N . ALA A 1 86 ? -15.112 -8.203 6.738 1.00 84.19 86 ALA A N 1
ATOM 713 C CA . ALA A 1 86 ? -15.942 -9.353 7.069 1.00 84.19 86 ALA A CA 1
ATOM 714 C C . ALA A 1 86 ? -17.422 -9.119 6.734 1.00 84.19 86 ALA A C 1
ATOM 716 O O . ALA A 1 86 ? -18.073 -10.036 6.240 1.00 84.19 86 ALA A O 1
ATOM 717 N N . SER A 1 87 ? -17.960 -7.927 7.018 1.00 82.44 87 SER A N 1
ATOM 718 C CA . SER A 1 87 ? -19.358 -7.583 6.720 1.00 82.44 87 SER A CA 1
ATOM 719 C C . SER A 1 87 ? -19.587 -6.075 6.621 1.00 82.44 87 SER A C 1
ATOM 721 O O . SER A 1 87 ? -18.889 -5.296 7.266 1.00 82.44 87 SER A O 1
ATOM 723 N N . GLY A 1 88 ? -20.601 -5.673 5.850 1.00 80.19 88 GLY A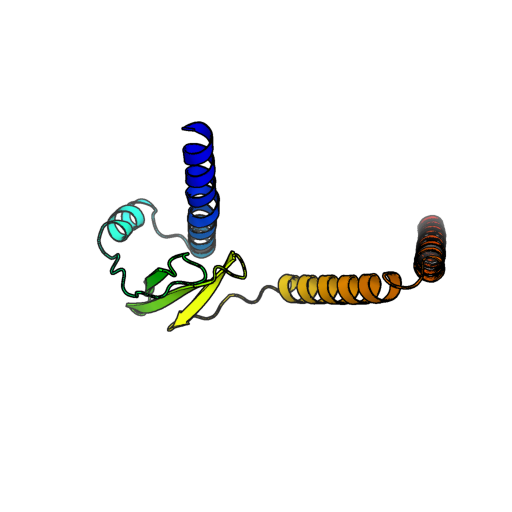 N 1
ATOM 724 C CA . GLY A 1 88 ? -21.180 -4.322 5.891 1.00 80.19 88 GLY A CA 1
ATOM 725 C C . GLY A 1 88 ? -20.458 -3.239 5.084 1.00 80.19 88 GLY A C 1
ATOM 726 O O . GLY A 1 88 ? -20.958 -2.120 5.020 1.00 80.19 88 GLY A O 1
ATOM 727 N N . ALA A 1 89 ? -19.325 -3.546 4.447 1.00 82.38 89 ALA A N 1
ATOM 728 C CA . ALA A 1 89 ? -18.596 -2.596 3.609 1.00 82.38 89 ALA A CA 1
ATOM 729 C C . ALA A 1 89 ? -17.928 -3.269 2.400 1.00 82.38 89 ALA A C 1
ATOM 731 O O . ALA A 1 89 ? -17.711 -4.479 2.378 1.00 82.38 89 ALA A O 1
ATOM 732 N N . SER A 1 90 ? -17.584 -2.450 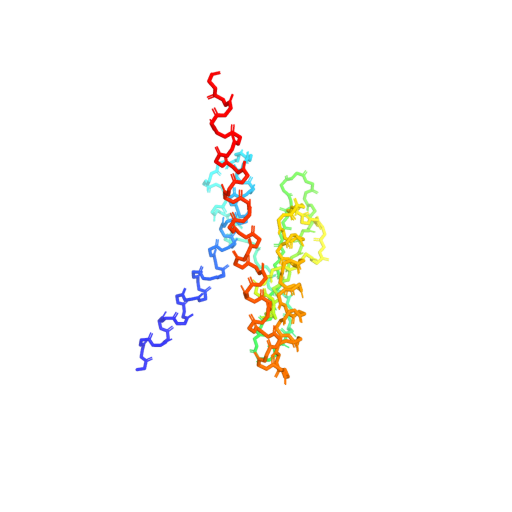1.407 1.00 83.44 90 SER A N 1
ATOM 733 C CA . SER A 1 90 ? -16.650 -2.786 0.331 1.00 83.44 90 SER A CA 1
ATOM 734 C C . SER A 1 90 ? -15.410 -1.909 0.478 1.00 83.44 90 SER A C 1
ATOM 736 O O . SER A 1 90 ? -15.516 -0.773 0.943 1.00 83.44 90 SER A O 1
ATOM 738 N N . ARG A 1 91 ? -14.237 -2.415 0.080 1.00 83.75 91 ARG A N 1
ATOM 739 C CA . ARG A 1 91 ? -13.029 -1.581 -0.022 1.00 83.75 91 ARG A CA 1
ATOM 740 C C . ARG A 1 91 ? -13.184 -0.601 -1.186 1.00 83.75 91 ARG A C 1
ATOM 742 O O . ARG A 1 91 ? -13.879 -0.907 -2.157 1.00 83.75 91 ARG A O 1
ATOM 749 N N . ASN A 1 92 ? -12.540 0.560 -1.077 1.00 85.25 92 ASN A N 1
ATOM 750 C CA . ASN A 1 92 ? -12.374 1.446 -2.223 1.00 85.25 92 ASN A CA 1
ATOM 751 C C . ASN A 1 92 ? -11.476 0.759 -3.261 1.00 85.25 92 ASN A C 1
ATOM 753 O O . ASN A 1 92 ? -10.530 0.064 -2.883 1.00 85.25 92 ASN A O 1
ATOM 757 N N . PHE A 1 93 ? -11.788 0.925 -4.544 1.00 83.75 93 PHE A N 1
ATOM 758 C CA . PHE A 1 93 ? -10.980 0.350 -5.611 1.00 83.75 93 PHE A CA 1
ATOM 759 C C . PHE A 1 93 ? -9.775 1.249 -5.879 1.00 83.75 93 PHE A C 1
ATOM 761 O O . PHE A 1 93 ? -9.927 2.425 -6.206 1.00 83.75 93 PHE A O 1
ATOM 768 N N . GLU A 1 94 ? -8.588 0.678 -5.721 1.00 81.75 94 GLU A N 1
ATOM 769 C CA . GLU A 1 94 ? -7.307 1.342 -5.919 1.00 81.75 94 GLU A CA 1
ATOM 770 C C . GLU A 1 94 ? -6.604 0.692 -7.121 1.00 81.75 94 GLU A C 1
ATOM 772 O O . GLU A 1 94 ? -6.062 -0.404 -6.963 1.00 81.75 94 GLU A O 1
ATOM 777 N N . PRO A 1 95 ? -6.616 1.322 -8.315 1.00 87.50 95 PRO A N 1
ATOM 778 C CA . PRO A 1 95 ? -6.067 0.720 -9.536 1.00 87.50 95 PRO A CA 1
ATOM 779 C C . PRO A 1 95 ? -4.606 0.261 -9.409 1.00 87.50 95 PRO A C 1
ATOM 781 O O . PRO A 1 95 ? -4.236 -0.788 -9.927 1.00 87.50 95 PRO A O 1
ATOM 784 N N . TRP A 1 96 ? -3.790 0.996 -8.648 1.00 82.88 96 TRP A N 1
ATOM 785 C CA . TRP A 1 96 ? -2.374 0.683 -8.438 1.00 82.88 96 TRP A CA 1
ATOM 786 C C . TRP A 1 96 ? -2.135 -0.656 -7.729 1.00 82.88 96 TRP A C 1
ATOM 788 O O . TRP A 1 96 ? -1.094 -1.263 -7.938 1.00 82.88 96 TRP A O 1
ATOM 798 N N . ARG A 1 97 ? -3.083 -1.172 -6.929 1.00 79.25 97 ARG A N 1
ATOM 799 C CA . ARG A 1 97 ? -2.919 -2.480 -6.267 1.00 79.25 97 ARG A CA 1
ATOM 800 C C . ARG A 1 97 ? -2.884 -3.624 -7.283 1.00 79.25 97 ARG A C 1
ATOM 802 O O . ARG A 1 97 ? -2.090 -4.547 -7.131 1.00 79.25 97 ARG A O 1
ATOM 809 N N . GLU A 1 98 ? -3.716 -3.555 -8.321 1.00 83.56 98 GLU A N 1
ATOM 810 C CA . GLU A 1 98 ? -3.703 -4.545 -9.406 1.00 83.56 98 GLU A CA 1
ATOM 811 C C . GLU A 1 98 ? -2.437 -4.415 -10.263 1.00 83.56 98 GLU A C 1
ATOM 813 O O . GLU A 1 98 ? -1.858 -5.424 -10.670 1.00 83.56 98 GLU A O 1
ATOM 818 N N . GLU A 1 99 ? -1.980 -3.181 -10.498 1.00 85.88 99 GLU A N 1
ATOM 819 C CA . GLU A 1 99 ? -0.725 -2.906 -11.204 1.00 85.88 99 GLU A CA 1
ATOM 820 C C . GLU A 1 99 ? 0.483 -3.464 -10.439 1.00 85.88 99 GLU A C 1
ATOM 822 O O . GLU A 1 99 ? 1.290 -4.192 -11.019 1.00 85.88 99 GLU A O 1
ATOM 827 N N . ASP A 1 100 ? 0.578 -3.209 -9.133 1.00 86.06 100 ASP A N 1
ATOM 828 C CA . ASP A 1 100 ? 1.648 -3.717 -8.271 1.00 86.06 100 ASP A CA 1
ATOM 829 C C . ASP A 1 100 ? 1.647 -5.252 -8.217 1.00 86.06 100 ASP A C 1
ATOM 831 O O . ASP A 1 100 ? 2.697 -5.887 -8.350 1.00 86.06 100 ASP A O 1
ATOM 835 N N . GLU A 1 101 ? 0.473 -5.878 -8.089 1.00 85.88 101 GLU A N 1
ATOM 836 C CA . GLU A 1 101 ? 0.337 -7.338 -8.126 1.00 85.88 101 GLU A CA 1
ATOM 837 C C . GLU A 1 101 ? 0.783 -7.927 -9.474 1.00 85.88 101 GLU A C 1
ATOM 839 O O . GLU A 1 101 ? 1.464 -8.962 -9.509 1.00 85.88 101 GLU A O 1
ATOM 844 N N . ALA A 1 102 ? 0.446 -7.270 -10.588 1.00 89.31 102 ALA A N 1
ATOM 845 C CA . ALA A 1 102 ? 0.889 -7.671 -11.919 1.00 89.31 102 ALA A CA 1
ATOM 846 C C . ALA A 1 102 ? 2.411 -7.532 -12.071 1.00 89.31 102 ALA A C 1
ATOM 848 O O . ALA A 1 102 ? 3.074 -8.474 -12.516 1.00 89.31 102 ALA A O 1
ATOM 849 N N . VAL A 1 103 ? 2.978 -6.404 -11.639 1.00 91.00 103 VAL A N 1
ATOM 850 C CA . VAL A 1 103 ? 4.422 -6.137 -11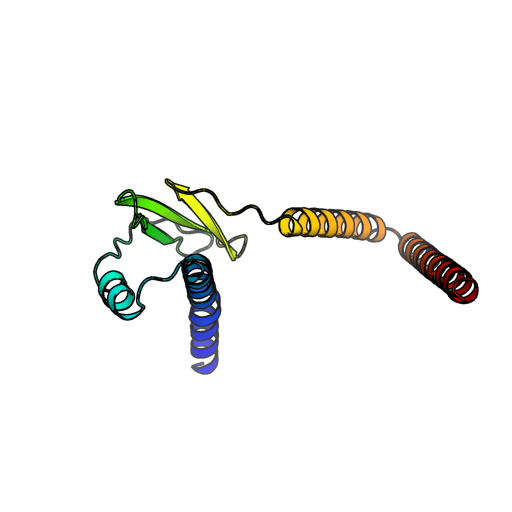.665 1.00 91.00 103 VAL A CA 1
ATOM 851 C C . VAL A 1 103 ? 5.185 -7.165 -10.827 1.00 91.00 103 VAL A C 1
ATOM 853 O O . VAL A 1 103 ? 6.166 -7.741 -11.300 1.00 91.00 103 VAL A O 1
ATOM 856 N N . GLU A 1 104 ? 4.732 -7.462 -9.609 1.00 89.50 104 GLU A N 1
ATOM 857 C CA . GLU A 1 104 ? 5.366 -8.458 -8.740 1.00 89.50 104 GLU A CA 1
ATOM 858 C C . GLU A 1 104 ? 5.266 -9.878 -9.310 1.00 89.50 104 GLU A C 1
ATOM 860 O O . GLU A 1 104 ? 6.209 -10.669 -9.206 1.00 89.50 104 GLU A O 1
ATOM 865 N N . LYS A 1 105 ? 4.152 -10.219 -9.966 1.00 91.00 105 LYS A N 1
ATOM 866 C CA . LYS A 1 105 ? 3.996 -11.506 -10.652 1.00 91.00 105 LYS A CA 1
ATOM 867 C C . LYS A 1 105 ? 4.960 -11.643 -11.831 1.00 91.00 105 LYS A C 1
ATOM 869 O O . LYS A 1 105 ? 5.578 -12.698 -11.979 1.00 91.00 105 LYS A O 1
ATOM 874 N N . GLU A 1 106 ? 5.122 -10.597 -12.637 1.00 90.81 106 GLU A N 1
ATOM 875 C CA . GLU A 1 106 ? 6.073 -10.581 -13.755 1.00 90.81 106 GLU A CA 1
ATOM 876 C C . GLU A 1 106 ? 7.528 -10.646 -13.270 1.00 90.81 106 GLU A C 1
ATOM 878 O O . GLU A 1 106 ? 8.313 -11.447 -13.785 1.00 90.81 106 GLU A O 1
ATOM 883 N N . LYS A 1 107 ? 7.884 -9.912 -12.207 1.00 88.19 107 LYS A N 1
ATOM 884 C CA . LYS A 1 107 ? 9.210 -10.019 -11.569 1.00 88.19 107 LYS A CA 1
ATOM 885 C C . LYS A 1 107 ? 9.498 -11.436 -11.077 1.00 88.19 107 LYS A C 1
ATOM 887 O O . LYS A 1 107 ? 10.592 -11.944 -11.306 1.00 88.19 107 LYS A O 1
ATOM 892 N N . LYS A 1 108 ? 8.526 -12.097 -10.436 1.00 89.19 108 LYS A N 1
ATOM 893 C CA . LYS A 1 108 ? 8.674 -13.486 -9.963 1.00 89.19 108 LYS A CA 1
ATOM 894 C C . LYS A 1 108 ? 8.892 -14.469 -11.111 1.00 89.19 108 LYS A C 1
ATOM 896 O O . LYS A 1 108 ? 9.737 -15.349 -10.982 1.00 89.19 108 LYS A O 1
ATOM 901 N N . LYS A 1 109 ? 8.177 -14.315 -12.233 1.00 88.81 109 LYS A N 1
ATOM 902 C CA . LYS A 1 109 ? 8.399 -15.133 -13.439 1.00 88.81 109 LYS A CA 1
ATOM 903 C C . LYS A 1 109 ? 9.799 -14.919 -14.007 1.00 88.81 109 LYS A C 1
ATOM 905 O O . LYS A 1 109 ? 10.515 -15.893 -14.213 1.00 88.81 109 LYS A O 1
ATOM 910 N N . ARG A 1 110 ? 10.215 -13.657 -14.174 1.00 87.25 110 ARG A N 1
ATOM 911 C CA . ARG A 1 110 ? 11.561 -13.306 -14.652 1.00 87.25 110 ARG A CA 1
ATOM 912 C C . ARG A 1 110 ? 12.644 -13.897 -13.743 1.00 87.25 110 ARG A C 1
ATOM 914 O O . ARG A 1 110 ? 13.561 -14.546 -14.226 1.00 87.25 110 ARG A O 1
ATOM 921 N N . ALA A 1 111 ? 12.496 -13.757 -12.427 1.00 86.25 111 ALA A N 1
ATOM 922 C CA . ALA A 1 111 ? 13.432 -14.323 -11.458 1.00 86.25 111 ALA A CA 1
ATOM 923 C C . ALA A 1 111 ? 13.478 -15.861 -11.504 1.00 86.25 111 ALA A C 1
ATOM 925 O O . ALA A 1 111 ? 14.559 -16.436 -11.426 1.00 86.25 111 ALA A O 1
ATOM 926 N N . ALA A 1 112 ? 12.332 -16.534 -11.662 1.00 87.81 112 ALA A N 1
ATOM 927 C CA . ALA A 1 112 ? 12.274 -17.991 -11.786 1.00 87.81 112 ALA A CA 1
ATOM 928 C C . ALA A 1 112 ? 12.955 -18.495 -13.069 1.00 87.81 112 ALA A C 1
ATOM 930 O O . ALA A 1 112 ? 13.651 -19.507 -13.039 1.00 87.81 112 ALA A O 1
ATOM 931 N N . GLU A 1 113 ? 12.796 -17.773 -14.178 1.00 85.56 113 GLU A N 1
ATOM 932 C CA . GLU A 1 113 ? 13.478 -18.065 -15.440 1.00 85.56 113 GLU A CA 1
ATOM 933 C C . GLU A 1 113 ? 14.996 -17.859 -15.366 1.00 85.56 113 GLU A C 1
ATOM 935 O O . GLU A 1 113 ? 15.742 -18.557 -16.048 1.00 85.56 113 GLU A O 1
ATOM 940 N N . GLU A 1 114 ? 15.451 -16.916 -14.543 1.00 85.06 114 GLU A N 1
ATOM 941 C CA . GLU A 1 114 ? 16.869 -16.610 -14.337 1.00 85.06 114 GLU A CA 1
ATOM 942 C C . GLU A 1 114 ? 17.540 -17.515 -13.288 1.00 85.06 114 GLU A C 1
ATOM 944 O O . GLU A 1 114 ? 18.762 -17.643 -13.289 1.00 85.06 114 GLU A O 1
ATOM 949 N N . MET A 1 115 ? 16.770 -18.181 -12.415 1.00 77.38 115 MET A N 1
ATOM 950 C CA . MET A 1 115 ? 17.293 -18.990 -11.301 1.00 77.38 115 MET A CA 1
ATOM 951 C C . MET A 1 115 ? 18.062 -20.250 -11.752 1.00 77.38 115 MET A C 1
ATOM 953 O O . MET A 1 115 ? 18.803 -20.823 -10.955 1.00 77.38 115 MET A O 1
ATOM 957 N N . GLY A 1 116 ? 17.911 -20.678 -13.011 1.00 78.19 116 GLY A N 1
ATOM 958 C CA . GLY A 1 116 ? 18.573 -21.866 -13.568 1.00 78.19 116 GLY A CA 1
ATOM 959 C C . GLY A 1 116 ? 19.732 -21.596 -14.533 1.00 78.19 116 GLY A C 1
ATOM 960 O O . GLY A 1 116 ? 20.586 -22.463 -14.681 1.00 78.19 116 GLY A O 1
ATOM 961 N N . ASP A 1 117 ? 19.797 -20.412 -15.156 1.00 84.75 117 ASP A N 1
ATOM 962 C CA . ASP A 1 117 ? 20.744 -20.117 -16.241 1.00 84.75 117 ASP A CA 1
ATOM 963 C C . ASP A 1 117 ? 21.352 -18.712 -16.117 1.00 84.75 117 ASP A C 1
ATOM 965 O O . ASP A 1 117 ? 20.724 -17.692 -16.420 1.00 84.75 117 ASP A O 1
ATOM 969 N N . ALA A 1 118 ? 22.636 -18.657 -15.751 1.00 86.25 118 ALA A N 1
ATOM 970 C CA . ALA A 1 118 ? 23.383 -17.403 -15.625 1.00 86.25 118 ALA A CA 1
ATOM 971 C C . ALA A 1 118 ? 23.515 -16.644 -16.963 1.00 86.25 118 ALA A C 1
ATOM 973 O O . ALA A 1 118 ? 23.512 -15.414 -16.973 1.00 86.25 118 ALA A O 1
ATOM 974 N N . MET A 1 119 ? 23.580 -17.359 -18.094 1.00 90.75 119 MET A N 1
ATOM 975 C CA . MET A 1 119 ? 23.619 -16.743 -19.430 1.00 90.75 119 MET A CA 1
ATOM 976 C C . MET A 1 119 ? 22.306 -16.032 -19.776 1.00 90.75 119 MET A C 1
ATOM 978 O O . MET A 1 119 ? 22.340 -14.939 -20.334 1.00 90.75 119 MET A O 1
ATOM 982 N N . LYS A 1 120 ? 21.159 -16.596 -19.380 1.00 89.12 120 LYS A N 1
ATOM 983 C CA . LYS A 1 120 ? 19.836 -16.020 -19.655 1.00 89.12 120 LYS A CA 1
ATOM 984 C C . LYS A 1 120 ? 19.611 -14.700 -18.907 1.00 89.12 120 LYS A C 1
ATOM 986 O O . LYS A 1 120 ? 19.085 -13.751 -19.481 1.00 89.12 120 LYS A O 1
ATOM 991 N N . SER A 1 121 ? 20.077 -14.593 -17.658 1.00 89.94 121 SER A N 1
ATOM 992 C CA . SER A 1 121 ? 20.042 -13.319 -16.915 1.00 89.94 121 SER A CA 1
ATOM 993 C C . SER A 1 121 ? 20.916 -12.243 -17.580 1.00 89.94 121 SER A C 1
ATOM 995 O O . SER A 1 121 ? 20.514 -11.083 -17.674 1.00 89.94 121 SER A O 1
ATOM 997 N N . LEU A 1 122 ? 22.096 -12.614 -18.097 1.00 90.44 122 LEU A N 1
ATOM 998 C CA . LEU A 1 122 ? 22.970 -11.683 -18.823 1.00 90.44 122 LEU A CA 1
ATOM 999 C C . LEU A 1 122 ? 22.357 -11.222 -20.151 1.00 90.44 122 LEU A C 1
ATOM 1001 O O . LEU A 1 122 ? 22.423 -10.034 -20.464 1.00 90.44 122 LEU A O 1
ATOM 1005 N N . GLU A 1 123 ? 21.734 -12.131 -20.900 1.00 91.50 123 GLU A N 1
ATOM 1006 C CA . GLU A 1 123 ? 21.031 -11.811 -22.145 1.00 91.50 123 GLU A CA 1
ATOM 1007 C C . GLU A 1 123 ? 19.870 -10.840 -21.895 1.00 91.50 123 GLU A C 1
ATOM 1009 O O . GLU A 1 123 ? 19.801 -9.795 -22.541 1.00 91.50 123 GLU A O 1
ATOM 1014 N N . ASN A 1 124 ? 19.029 -11.109 -20.889 1.00 90.25 124 ASN A N 1
ATOM 1015 C CA . ASN A 1 124 ? 17.933 -10.218 -20.500 1.00 90.25 124 ASN A CA 1
ATOM 1016 C C . ASN A 1 124 ? 18.432 -8.810 -20.143 1.00 90.25 124 ASN A C 1
ATOM 1018 O O . ASN A 1 124 ? 17.871 -7.821 -20.610 1.00 90.25 124 ASN A O 1
ATOM 1022 N N . ARG A 1 125 ? 19.522 -8.698 -19.369 1.00 91.25 125 ARG A N 1
ATOM 1023 C CA . ARG A 1 125 ? 20.116 -7.398 -19.006 1.00 91.25 125 ARG A CA 1
ATOM 1024 C C . ARG A 1 125 ? 20.672 -6.643 -20.210 1.00 91.25 125 ARG A C 1
ATOM 1026 O O . ARG A 1 125 ? 20.516 -5.425 -20.280 1.00 91.25 125 ARG A O 1
ATOM 1033 N N . ALA A 1 126 ? 21.326 -7.339 -21.140 1.00 94.38 126 ALA A N 1
ATOM 1034 C CA . ALA A 1 126 ? 21.859 -6.732 -22.358 1.00 94.38 126 ALA A CA 1
ATOM 1035 C C . ALA A 1 126 ? 20.733 -6.243 -23.283 1.00 94.38 126 ALA A C 1
ATOM 1037 O O . ALA A 1 126 ? 20.826 -5.152 -23.846 1.00 94.38 126 ALA A O 1
ATOM 1038 N N . VAL A 1 127 ? 19.650 -7.018 -23.399 1.00 94.25 127 VAL A N 1
ATOM 1039 C CA . VAL A 1 127 ? 18.453 -6.643 -24.162 1.00 94.25 127 VAL A CA 1
ATOM 1040 C C . VAL A 1 127 ? 17.745 -5.446 -23.528 1.00 94.25 127 VAL A C 1
ATOM 1042 O O . VAL A 1 127 ? 17.399 -4.513 -24.249 1.00 94.25 127 VAL A O 1
ATOM 1045 N N . ASP A 1 128 ? 17.561 -5.436 -22.205 1.00 93.06 128 ASP A N 1
ATOM 1046 C CA . ASP A 1 128 ? 16.940 -4.313 -21.494 1.00 93.06 128 ASP A CA 1
ATOM 1047 C C . ASP A 1 128 ? 17.797 -3.039 -21.627 1.00 93.06 128 ASP A C 1
ATOM 1049 O O . ASP A 1 128 ? 17.282 -1.998 -22.023 1.00 93.06 128 ASP A O 1
ATOM 1053 N N . SER A 1 129 ? 19.123 -3.145 -21.468 1.00 95.69 129 SER A N 1
ATOM 1054 C CA . SER A 1 129 ? 20.044 -2.012 -21.676 1.00 95.69 129 SER A CA 1
ATOM 1055 C C . SER A 1 129 ? 19.984 -1.469 -23.107 1.00 95.69 129 SER A C 1
ATOM 1057 O O . SER A 1 129 ? 20.047 -0.262 -23.318 1.00 95.69 129 SER A O 1
ATOM 1059 N N . LYS A 1 130 ? 19.851 -2.347 -24.109 1.00 96.38 130 LYS A N 1
ATOM 1060 C CA . LYS A 1 130 ? 19.698 -1.927 -25.505 1.00 96.38 130 LYS A CA 1
ATOM 1061 C C . LYS A 1 130 ? 18.375 -1.192 -25.732 1.00 96.38 130 LYS A C 1
ATOM 1063 O O . LYS A 1 130 ? 18.382 -0.140 -26.359 1.00 96.38 130 LYS A O 1
ATOM 1068 N N . ARG A 1 131 ? 17.262 -1.712 -25.199 1.00 96.19 131 ARG A N 1
ATOM 1069 C CA . ARG A 1 131 ? 15.946 -1.055 -25.287 1.00 96.19 131 ARG A CA 1
ATOM 1070 C C . ARG A 1 131 ? 15.977 0.333 -24.660 1.00 96.19 131 ARG A C 1
ATOM 1072 O O . ARG A 1 131 ? 15.472 1.267 -25.269 1.00 96.19 131 ARG A O 1
ATOM 1079 N N . ASP A 1 132 ? 16.600 0.473 -23.494 1.00 93.75 132 ASP A N 1
ATOM 1080 C CA . ASP A 1 132 ? 16.721 1.765 -22.819 1.00 93.75 132 ASP A CA 1
ATOM 1081 C C . ASP A 1 132 ? 17.520 2.766 -23.667 1.00 93.75 132 ASP A C 1
ATOM 1083 O O . ASP A 1 132 ? 17.107 3.915 -23.815 1.00 93.75 132 ASP A O 1
ATOM 1087 N N . MET A 1 133 ? 18.615 2.324 -24.298 1.00 95.12 133 MET A N 1
ATOM 1088 C CA . MET A 1 133 ? 19.395 3.161 -25.220 1.00 95.12 133 MET A CA 1
ATOM 1089 C C . MET A 1 133 ? 18.587 3.575 -26.456 1.00 95.12 133 MET A C 1
ATOM 1091 O O . MET 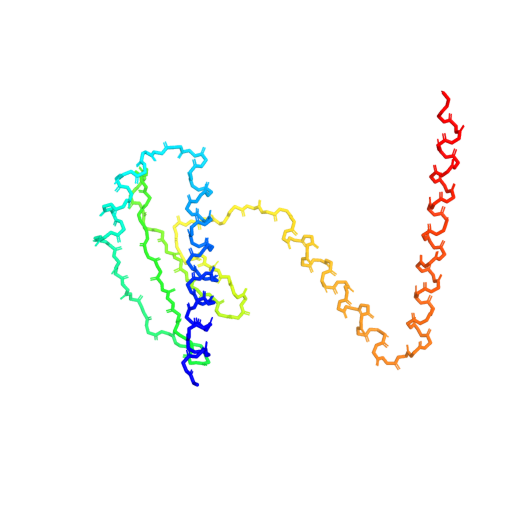A 1 133 ? 18.610 4.748 -26.830 1.00 95.12 133 MET A O 1
ATOM 1095 N N . ASP A 1 134 ? 17.845 2.645 -27.062 1.00 95.44 134 ASP A N 1
ATOM 1096 C CA . ASP A 1 134 ? 17.001 2.916 -28.231 1.00 95.44 134 ASP A CA 1
ATOM 1097 C C . ASP A 1 134 ? 15.865 3.903 -27.881 1.00 95.44 134 ASP A C 1
ATOM 1099 O O . ASP A 1 134 ? 15.565 4.817 -28.652 1.00 95.44 134 ASP A O 1
ATOM 1103 N N . ILE A 1 135 ? 15.270 3.774 -26.688 1.00 95.69 135 ILE A N 1
ATOM 1104 C CA . ILE A 1 135 ? 14.251 4.704 -26.175 1.00 95.69 135 ILE A CA 1
ATOM 1105 C C . ILE A 1 135 ? 14.851 6.097 -25.964 1.00 95.69 135 ILE A C 1
ATOM 1107 O O . ILE A 1 135 ? 14.248 7.090 -26.371 1.00 95.69 135 ILE A O 1
ATOM 1111 N N . LEU A 1 136 ? 16.032 6.193 -25.349 1.00 93.62 136 LEU A N 1
ATOM 1112 C CA . LEU A 1 136 ? 16.705 7.474 -25.125 1.00 93.62 136 LEU A CA 1
ATOM 1113 C C . LEU A 1 136 ? 17.051 8.173 -26.445 1.00 93.62 136 LEU A C 1
ATOM 1115 O O . LEU A 1 136 ? 16.802 9.371 -26.573 1.00 93.62 136 LEU A O 1
ATOM 1119 N N . ALA A 1 137 ? 17.539 7.426 -27.438 1.00 95.25 137 ALA A N 1
ATOM 1120 C CA . ALA A 1 137 ? 17.813 7.952 -28.772 1.00 95.25 137 ALA A CA 1
ATOM 1121 C C . ALA A 1 137 ? 16.536 8.474 -29.457 1.00 95.25 137 ALA A C 1
ATOM 1123 O O . ALA A 1 137 ? 16.527 9.587 -29.984 1.00 95.25 137 ALA A O 1
ATOM 1124 N N . ALA A 1 138 ? 15.429 7.725 -29.381 1.00 95.06 138 ALA A N 1
ATOM 1125 C CA . ALA A 1 138 ? 14.140 8.153 -29.931 1.00 95.06 138 ALA A CA 1
ATOM 1126 C C . ALA A 1 138 ? 13.587 9.413 -29.236 1.00 95.06 138 ALA A C 1
ATOM 1128 O O . ALA A 1 138 ? 13.004 10.292 -29.877 1.00 95.06 138 ALA A O 1
ATOM 1129 N N . LEU A 1 139 ? 13.776 9.534 -27.917 1.00 94.06 139 LEU A N 1
ATOM 1130 C CA . LEU A 1 139 ? 13.393 10.731 -27.165 1.00 94.06 139 LEU A CA 1
ATOM 1131 C C . LEU A 1 139 ? 14.240 11.951 -27.555 1.00 94.06 139 LEU A C 1
ATOM 1133 O O . LEU A 1 139 ? 13.704 13.059 -27.632 1.00 94.06 139 LEU A O 1
ATOM 1137 N N . GLU A 1 140 ? 15.536 11.766 -27.806 1.00 93.75 140 GLU A N 1
ATOM 1138 C CA . GLU A 1 140 ? 16.437 12.830 -28.258 1.00 93.75 140 GLU A CA 1
ATOM 1139 C C . GLU A 1 140 ? 16.069 13.324 -29.665 1.00 93.75 140 GLU A C 1
ATOM 1141 O O . GLU A 1 140 ? 15.972 14.534 -29.888 1.00 93.75 140 GLU A O 1
ATOM 1146 N N . GLU A 1 141 ? 15.734 12.406 -30.574 1.00 93.25 141 GLU A N 1
ATOM 1147 C CA . GLU A 1 141 ? 15.223 12.727 -31.909 1.00 93.25 141 GLU A CA 1
ATOM 1148 C C . GLU A 1 141 ? 13.925 13.550 -31.826 1.00 93.25 141 GLU A C 1
ATOM 1150 O O . GLU A 1 141 ? 13.848 14.653 -32.373 1.00 93.25 141 GLU A O 1
ATOM 1155 N N . MET A 1 142 ? 12.932 13.095 -31.049 1.00 89.62 142 MET A N 1
ATOM 1156 C CA . MET A 1 142 ? 11.686 13.845 -30.832 1.00 89.62 142 MET A CA 1
ATOM 1157 C C . MET A 1 142 ? 11.910 15.217 -30.184 1.00 89.62 142 MET A C 1
ATOM 1159 O O . MET A 1 142 ? 11.186 16.170 -30.484 1.00 89.62 142 MET A O 1
ATOM 1163 N N . ARG A 1 143 ? 12.900 15.341 -29.292 1.00 89.75 143 ARG A N 1
ATOM 1164 C CA . ARG A 1 143 ? 13.255 16.615 -28.655 1.00 89.75 143 ARG A CA 1
ATOM 1165 C C . ARG A 1 143 ? 13.901 17.580 -29.648 1.00 89.75 143 ARG A C 1
ATOM 1167 O O . ARG A 1 143 ? 13.592 18.764 -29.591 1.00 89.75 143 ARG A O 1
ATOM 1174 N N . SER A 1 144 ? 14.742 17.088 -30.558 1.00 88.56 144 SER A N 1
ATOM 1175 C CA . SER A 1 144 ? 15.382 17.899 -31.606 1.00 88.56 144 SER A CA 1
ATOM 1176 C C . SER A 1 144 ? 14.400 18.435 -32.658 1.00 88.56 144 SER A C 1
ATOM 1178 O O . SER A 1 144 ? 14.643 19.487 -33.242 1.00 88.56 144 SER A O 1
ATOM 1180 N N . MET A 1 145 ? 13.270 17.747 -32.862 1.00 81.00 145 MET A N 1
ATOM 1181 C CA . MET A 1 145 ? 12.208 18.165 -33.786 1.00 81.00 145 MET A CA 1
ATOM 1182 C C . MET A 1 145 ? 11.209 19.157 -33.172 1.00 81.00 145 MET A C 1
ATOM 1184 O O . MET A 1 145 ? 10.488 19.827 -33.909 1.00 81.00 145 MET A O 1
ATOM 1188 N N . LYS A 1 146 ? 11.150 19.277 -31.837 1.00 64.06 146 LYS A N 1
ATOM 1189 C CA . LYS A 1 146 ? 10.394 20.337 -31.151 1.00 64.06 146 LYS A CA 1
ATOM 1190 C C . LYS A 1 146 ? 11.226 21.624 -31.112 1.00 64.06 146 LYS A C 1
ATOM 1192 O O . LYS A 1 146 ? 11.831 21.941 -30.089 1.00 64.06 146 LYS A O 1
ATOM 1197 N N . VAL A 1 147 ? 11.238 22.338 -32.237 1.00 56.78 147 VAL A N 1
ATOM 1198 C CA . VAL A 1 147 ? 11.507 23.787 -32.310 1.00 56.78 147 VAL A CA 1
ATOM 1199 C C . VAL A 1 147 ? 10.180 24.531 -32.243 1.00 56.78 147 VAL A C 1
ATOM 1201 O O . VAL A 1 147 ? 9.221 24.064 -32.897 1.00 56.78 147 VAL A O 1
#

Sequence (147 aa):
MMANFVTRSLALVLGYAYPAYECFKTVELNKPEIEQLRFWCQYWYVLATCQTYLGIQIFRFYFKCTRCSAEIAFKTDPQNSDYVVASGASRNFEPWREEDEAVEKEKKKRAAEEMGDAMKSLENRAVDSKRDMDILAALEEMRSMKV